Protein AF-A0A7M2GHW5-F1 (afdb_monomer_lite)

Organism: Sphingobium fuliginis (strain ATCC 27551) (NCBI:txid336203)

Secondary structure (DSSP, 8-state):
--SSHHHHTTS--BTTB-HHHHHHHHHTTS--S-HHHHHHHHHHHHHHTT-----

pLDDT: mean 70.41, std 14.67, range [45.53, 89.31]

Sequence (55 aa):
MDRLLQLYGPWGEHPAHPVDDWKAEVANDDTRLGYWAWVASRADDAQNQVTPRPN

Radius of gyration: 14.99 Å; chains: 1; bounding box: 35×24×40 Å

Structure (mmCIF, N/CA/C/O backbone):
data_AF-A0A7M2GHW5-F1
#
_entry.id   AF-A0A7M2GHW5-F1
#
loop_
_atom_site.group_PDB
_atom_site.id
_atom_site.type_symbol
_atom_site.label_atom_id
_atom_site.label_alt_id
_atom_site.label_comp_id
_atom_site.label_asym_id
_atom_site.label_entity_id
_atom_site.label_seq_id
_atom_site.pdbx_PDB_ins_code
_atom_site.Cartn_x
_atom_site.Cartn_y
_atom_site.Cartn_z
_atom_site.occupancy
_atom_site.B_iso_or_equiv
_atom_site.auth_seq_id
_atom_site.auth_comp_id
_atom_site.auth_asym_id
_atom_site.auth_atom_id
_atom_site.pdbx_PDB_model_num
ATOM 1 N N . MET A 1 1 ? 0.644 -1.441 -26.146 1.00 51.44 1 MET A N 1
ATOM 2 C CA . MET A 1 1 ? 0.522 -0.784 -24.830 1.00 51.44 1 MET A CA 1
ATOM 3 C C . MET A 1 1 ? -0.439 -1.577 -23.945 1.00 51.44 1 MET A C 1
ATOM 5 O O . MET A 1 1 ? -1.402 -1.019 -23.456 1.00 51.44 1 MET A O 1
ATOM 9 N N . ASP A 1 2 ? -0.217 -2.887 -23.790 1.00 56.22 2 ASP A N 1
ATOM 10 C CA . ASP A 1 2 ? -1.114 -3.793 -23.050 1.00 56.22 2 ASP A CA 1
ATOM 11 C C . ASP A 1 2 ? -0.336 -5.092 -22.770 1.00 56.22 2 ASP A C 1
ATOM 13 O O . ASP A 1 2 ? -0.228 -5.955 -23.637 1.00 56.22 2 ASP A O 1
ATOM 17 N N . ARG A 1 3 ? 0.428 -5.141 -21.671 1.00 59.84 3 ARG A N 1
ATOM 18 C CA . ARG A 1 3 ? 1.190 -6.353 -21.287 1.00 59.84 3 ARG A CA 1
ATOM 19 C C . ARG A 1 3 ? 1.678 -6.346 -19.838 1.00 59.84 3 ARG A C 1
ATOM 21 O O . ARG A 1 3 ? 1.814 -7.404 -19.245 1.00 59.84 3 ARG A O 1
ATOM 28 N N . LEU A 1 4 ? 1.895 -5.167 -19.249 1.00 54.00 4 LEU A N 1
ATOM 29 C CA . LEU A 1 4 ? 2.346 -5.035 -17.855 1.00 54.00 4 LEU A CA 1
ATOM 30 C C . LEU A 1 4 ? 1.179 -5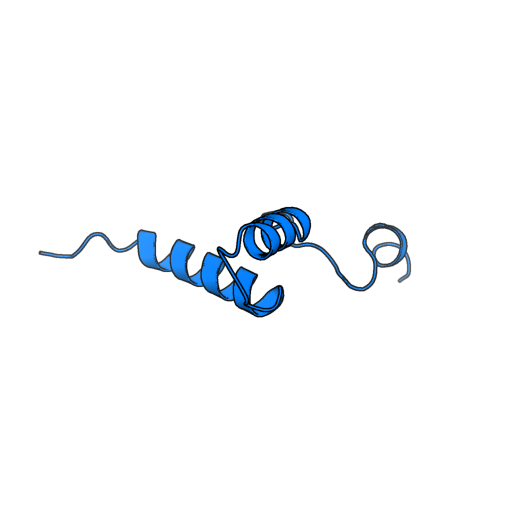.020 -16.848 1.00 54.00 4 LEU A C 1
ATOM 32 O O . LEU A 1 4 ? 1.263 -5.664 -15.808 1.00 54.00 4 LEU A O 1
ATOM 36 N N . LEU A 1 5 ? 0.042 -4.409 -17.205 1.00 54.78 5 LEU A N 1
ATOM 37 C CA . LEU A 1 5 ? -1.203 -4.468 -16.418 1.00 54.78 5 LEU A CA 1
ATOM 38 C C . LEU A 1 5 ? -1.795 -5.886 -16.333 1.00 54.78 5 LEU A C 1
ATOM 40 O O . LEU A 1 5 ? -2.475 -6.202 -15.364 1.00 54.78 5 LEU A O 1
ATOM 44 N N . GLN A 1 6 ? -1.517 -6.742 -17.321 1.00 56.44 6 GLN A N 1
ATOM 45 C CA . GLN A 1 6 ? -2.053 -8.105 -17.397 1.00 56.44 6 GLN A CA 1
ATOM 46 C C . GLN A 1 6 ? -1.261 -9.129 -16.559 1.00 56.44 6 GLN A C 1
ATOM 48 O O . GLN A 1 6 ? -1.786 -10.197 -16.265 1.00 56.44 6 GLN A O 1
ATOM 53 N N . LEU A 1 7 ? -0.019 -8.808 -16.170 1.00 53.72 7 LEU A N 1
ATOM 54 C CA . LEU A 1 7 ? 0.837 -9.665 -15.335 1.00 53.72 7 LEU A CA 1
ATOM 55 C C . LEU A 1 7 ? 0.904 -9.202 -13.871 1.00 53.72 7 LEU A C 1
ATOM 57 O O . LEU A 1 7 ? 1.011 -10.048 -12.991 1.00 53.72 7 LEU A O 1
ATOM 61 N N . TYR A 1 8 ? 0.808 -7.893 -13.607 1.00 53.69 8 TYR A N 1
ATOM 62 C CA . TYR A 1 8 ? 0.976 -7.325 -12.258 1.00 53.69 8 TYR A CA 1
ATOM 63 C C . TYR A 1 8 ? -0.222 -6.495 -11.752 1.00 53.69 8 TYR A C 1
ATOM 65 O O . TYR A 1 8 ? -0.259 -6.116 -10.585 1.00 53.69 8 TYR A O 1
ATOM 73 N N . GLY A 1 9 ? -1.235 -6.233 -12.589 1.00 51.19 9 GLY A N 1
ATOM 74 C CA . GLY A 1 9 ? -2.408 -5.431 -12.218 1.00 51.19 9 GLY A CA 1
ATOM 75 C C . GLY A 1 9 ? -2.104 -3.938 -11.986 1.00 51.19 9 GLY A C 1
ATOM 76 O O . GLY A 1 9 ? -0.948 -3.520 -11.994 1.00 51.19 9 GLY A O 1
ATOM 77 N N . PRO A 1 10 ? -3.128 -3.092 -11.754 1.00 53.94 10 PRO A N 1
ATOM 78 C CA . PRO A 1 10 ? -2.965 -1.662 -11.435 1.00 53.94 10 PRO A CA 1
ATOM 79 C C . PRO A 1 10 ? -2.261 -1.388 -10.085 1.00 53.94 10 PRO A C 1
ATOM 81 O O . PRO A 1 10 ? -2.120 -0.238 -9.679 1.00 53.94 10 PRO A O 1
ATOM 84 N N . TRP A 1 11 ? -1.800 -2.446 -9.416 1.00 54.28 11 TRP A N 1
ATOM 85 C CA . TRP A 1 11 ? -1.120 -2.490 -8.126 1.00 54.28 11 TRP A CA 1
ATOM 86 C C . TRP A 1 11 ? 0.325 -2.963 -8.316 1.00 54.28 11 TRP A C 1
ATOM 88 O O . TRP A 1 11 ? 0.776 -3.864 -7.617 1.00 54.28 11 TRP A O 1
ATOM 98 N N . GLY A 1 12 ? 1.014 -2.408 -9.321 1.00 58.31 12 GLY A N 1
ATOM 99 C CA . GLY A 1 12 ? 2.391 -2.766 -9.659 1.00 58.31 12 GLY A CA 1
ATOM 100 C C . GLY A 1 12 ? 3.274 -2.769 -8.414 1.00 58.31 12 GLY A C 1
ATOM 101 O O . GLY A 1 12 ? 3.499 -1.731 -7.797 1.00 58.31 12 GLY A O 1
ATOM 102 N N . GLU A 1 13 ? 3.712 -3.962 -8.037 1.00 57.06 13 GLU A N 1
ATOM 103 C CA . GLU A 1 13 ? 4.448 -4.215 -6.812 1.00 57.06 13 GLU A CA 1
ATOM 104 C C . GLU A 1 13 ? 5.893 -3.730 -6.958 1.00 57.06 13 GLU A C 1
ATOM 106 O O . GLU A 1 13 ? 6.543 -3.972 -7.981 1.00 57.06 13 GLU A O 1
ATOM 111 N N . HIS A 1 14 ? 6.408 -3.021 -5.952 1.00 64.25 14 HIS A N 1
ATOM 112 C CA . HIS A 1 14 ? 7.811 -2.633 -5.963 1.00 64.25 14 HIS A CA 1
ATOM 113 C C . HIS A 1 14 ? 8.666 -3.898 -5.772 1.00 64.25 14 HIS A C 1
ATOM 115 O O . HIS A 1 14 ? 8.494 -4.581 -4.764 1.00 64.25 14 HIS A O 1
ATOM 121 N N . PRO A 1 15 ? 9.624 -4.217 -6.665 1.00 69.56 15 PRO A N 1
ATOM 122 C CA . PRO A 1 15 ? 10.371 -5.478 -6.600 1.00 69.56 15 PRO A CA 1
ATOM 123 C C . PRO A 1 15 ? 11.201 -5.639 -5.316 1.00 69.56 15 PRO A C 1
ATOM 125 O O . PRO A 1 15 ? 11.575 -6.752 -4.967 1.00 69.56 15 PRO A O 1
ATOM 128 N N . ALA A 1 16 ? 11.487 -4.541 -4.610 1.00 69.06 16 ALA A N 1
ATOM 129 C CA . ALA A 1 16 ? 12.167 -4.557 -3.313 1.00 69.06 16 ALA A CA 1
ATOM 130 C C . ALA A 1 16 ? 11.215 -4.567 -2.099 1.00 69.06 16 ALA A C 1
ATOM 132 O O . ALA A 1 16 ? 11.655 -4.855 -0.992 1.00 69.06 16 ALA A O 1
ATOM 133 N N . HIS A 1 17 ? 9.936 -4.236 -2.291 1.00 75.69 17 HIS A N 1
ATOM 134 C CA . HIS A 1 17 ? 8.954 -4.078 -1.216 1.00 75.69 17 HIS A CA 1
ATOM 135 C C . HIS A 1 17 ? 7.607 -4.665 -1.652 1.00 75.69 17 HIS A C 1
ATOM 137 O O . HIS A 1 17 ? 6.707 -3.917 -2.066 1.00 75.69 17 HIS A O 1
ATOM 143 N N . PRO A 1 18 ? 7.480 -6.005 -1.613 1.00 79.06 18 PRO A N 1
ATOM 144 C CA . PRO A 1 18 ? 6.260 -6.667 -2.020 1.00 79.06 18 PRO A CA 1
ATOM 145 C C . PRO A 1 18 ? 5.096 -6.328 -1.088 1.00 79.06 18 PRO A C 1
ATOM 147 O O . PRO A 1 18 ? 5.277 -6.085 0.106 1.00 79.06 18 PRO A O 1
ATOM 150 N N . VAL A 1 19 ? 3.880 -6.311 -1.633 1.00 77.38 19 VAL A N 1
ATOM 151 C CA . VAL A 1 19 ? 2.653 -6.051 -0.867 1.00 77.38 19 VAL A CA 1
ATOM 152 C C . VAL A 1 19 ? 2.445 -7.144 0.182 1.00 77.38 19 VAL A C 1
ATOM 154 O O . VAL A 1 19 ? 1.837 -6.885 1.217 1.00 77.38 19 VAL A O 1
ATOM 157 N N . ASP A 1 20 ? 2.958 -8.352 -0.056 1.00 80.50 20 ASP A N 1
ATOM 158 C CA . ASP A 1 20 ? 2.909 -9.452 0.910 1.00 80.50 20 ASP A CA 1
ATOM 159 C C . ASP A 1 20 ? 3.682 -9.137 2.203 1.00 80.50 20 ASP A C 1
ATOM 161 O O . ASP A 1 20 ? 3.148 -9.356 3.288 1.00 80.50 20 ASP A O 1
ATOM 165 N N . ASP A 1 21 ? 4.864 -8.513 2.098 1.00 82.69 21 ASP A N 1
ATOM 166 C CA . ASP A 1 21 ? 5.674 -8.082 3.253 1.00 82.69 21 ASP A CA 1
ATOM 167 C C . ASP A 1 21 ? 4.928 -7.009 4.056 1.00 82.69 21 ASP A C 1
ATOM 169 O O . ASP A 1 21 ? 4.741 -7.135 5.265 1.00 82.69 21 ASP A O 1
ATOM 173 N N . TRP A 1 22 ? 4.357 -6.021 3.357 1.00 86.25 22 TRP A N 1
ATOM 174 C CA . TRP A 1 22 ? 3.492 -5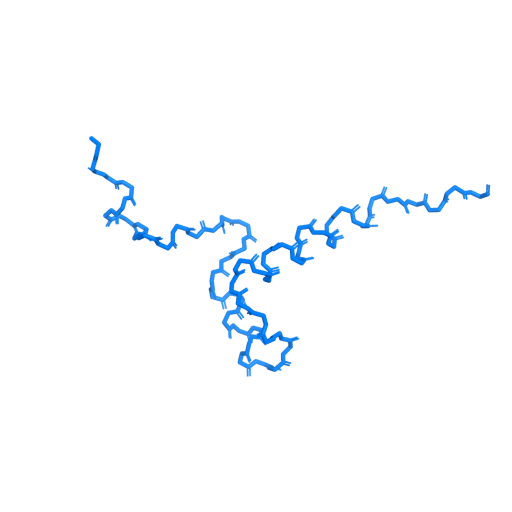.018 3.978 1.00 86.25 22 TRP A CA 1
ATOM 175 C C . TRP A 1 22 ? 2.291 -5.653 4.687 1.00 86.25 22 TRP A C 1
ATOM 177 O O . TRP A 1 22 ? 1.972 -5.297 5.818 1.00 86.25 22 TRP A O 1
ATOM 187 N N . LYS A 1 23 ? 1.612 -6.611 4.048 1.00 83.06 23 LYS A N 1
ATOM 188 C CA . LYS A 1 23 ? 0.456 -7.295 4.642 1.00 83.06 23 LYS A CA 1
ATOM 189 C C . LYS A 1 23 ? 0.848 -8.125 5.859 1.00 83.06 23 LYS A C 1
ATOM 191 O O . LYS A 1 23 ? 0.054 -8.180 6.797 1.00 83.06 23 LYS A O 1
ATOM 196 N N . ALA A 1 24 ? 2.024 -8.748 5.857 1.00 87.00 24 ALA A N 1
ATOM 197 C CA . ALA A 1 24 ? 2.550 -9.468 7.010 1.00 87.00 24 ALA A CA 1
ATOM 198 C C . ALA A 1 24 ? 2.810 -8.512 8.183 1.00 87.00 24 ALA A C 1
ATOM 200 O O . ALA A 1 24 ? 2.388 -8.798 9.300 1.00 87.00 24 ALA A O 1
ATOM 201 N N . GLU A 1 25 ? 3.400 -7.344 7.927 1.00 89.31 25 GLU A N 1
ATOM 202 C CA . GLU A 1 25 ? 3.629 -6.323 8.956 1.00 89.31 25 GLU A CA 1
ATOM 203 C C . GLU A 1 25 ? 2.324 -5.712 9.475 1.00 89.31 25 GLU A C 1
ATOM 205 O O . GLU A 1 25 ? 2.185 -5.480 10.674 1.00 89.31 25 GLU A O 1
ATOM 210 N N . VAL A 1 26 ? 1.321 -5.522 8.614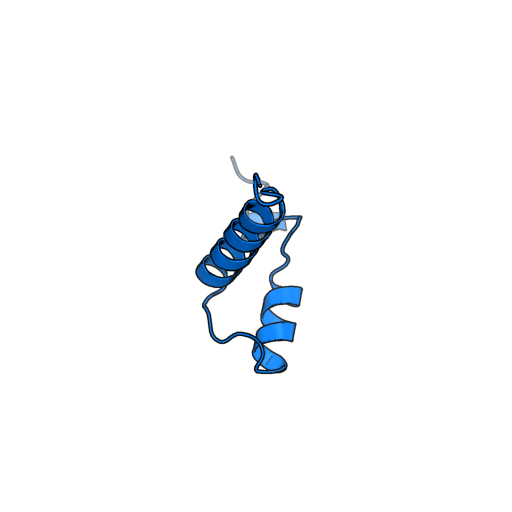 1.00 88.94 26 VAL A N 1
ATOM 211 C CA . VAL A 1 26 ? -0.015 -5.089 9.050 1.00 88.94 26 VAL A CA 1
ATOM 212 C C . VAL A 1 26 ? -0.699 -6.157 9.899 1.00 88.94 26 VAL A C 1
ATOM 214 O O . VAL A 1 26 ? -1.311 -5.835 10.916 1.00 88.94 26 VAL A O 1
ATOM 217 N N . ALA A 1 27 ? -0.594 -7.426 9.504 1.00 89.31 27 ALA A N 1
ATOM 218 C CA . ALA A 1 27 ? -1.170 -8.545 10.246 1.00 89.31 27 ALA A CA 1
ATOM 219 C C . ALA A 1 27 ? -0.471 -8.785 11.593 1.00 89.31 27 ALA A C 1
ATOM 221 O O . ALA A 1 27 ? -1.113 -9.247 12.532 1.00 89.31 27 ALA A O 1
ATOM 222 N N . ASN A 1 28 ? 0.819 -8.459 11.688 1.00 88.44 28 ASN A N 1
ATOM 223 C CA . ASN A 1 28 ? 1.601 -8.518 12.919 1.00 88.44 28 ASN A CA 1
ATOM 224 C C . ASN A 1 28 ? 1.434 -7.262 13.799 1.00 88.44 28 ASN A C 1
ATOM 226 O O . ASN A 1 28 ? 2.134 -7.123 14.798 1.00 88.44 28 ASN A O 1
ATOM 230 N N . ASP A 1 29 ? 0.528 -6.345 13.428 1.00 88.62 29 ASP A N 1
ATOM 231 C CA . ASP A 1 29 ? 0.312 -5.050 14.090 1.00 88.62 29 ASP A CA 1
ATOM 232 C C . ASP A 1 29 ? 1.554 -4.124 14.099 1.00 88.62 29 ASP A C 1
ATOM 234 O O . ASP A 1 29 ? 1.566 -3.108 14.797 1.00 88.62 29 ASP A O 1
ATOM 238 N N . ASP A 1 30 ? 2.568 -4.431 13.286 1.00 83.94 30 ASP A N 1
ATOM 239 C CA . ASP A 1 30 ? 3.843 -3.709 13.195 1.00 83.94 30 ASP A CA 1
ATOM 240 C C . ASP A 1 30 ? 3.687 -2.392 12.417 1.00 83.94 30 ASP A C 1
ATOM 242 O O . ASP A 1 30 ? 4.217 -1.345 12.794 1.00 83.94 30 ASP A O 1
ATOM 246 N N . THR A 1 31 ? 2.843 -2.399 11.378 1.00 84.81 31 THR A N 1
ATOM 247 C CA . THR A 1 31 ? 2.495 -1.194 10.619 1.00 84.81 31 THR A CA 1
ATOM 248 C C . THR A 1 31 ? 0.993 -1.072 10.380 1.00 84.81 31 THR A C 1
ATOM 250 O O . THR A 1 31 ? 0.304 -2.027 10.053 1.00 84.81 31 THR A O 1
ATOM 253 N N . ARG A 1 32 ? 0.443 0.136 10.520 1.00 88.81 32 ARG A N 1
ATOM 254 C CA . ARG A 1 32 ? -0.950 0.462 10.137 1.00 88.81 32 ARG A CA 1
ATOM 255 C C . ARG A 1 32 ? -1.019 1.430 8.953 1.00 88.81 32 ARG A C 1
ATOM 257 O O . ARG A 1 32 ? -2.084 1.955 8.635 1.00 88.81 32 ARG A O 1
ATOM 264 N N . LEU A 1 33 ? 0.121 1.702 8.322 1.00 86.69 33 LEU A N 1
ATOM 265 C CA . LEU A 1 33 ? 0.224 2.619 7.192 1.00 86.69 33 LEU A CA 1
ATOM 266 C C . LEU A 1 33 ? -0.334 1.964 5.926 1.00 86.69 33 LEU A C 1
ATOM 268 O O . LEU A 1 33 ? -0.202 0.760 5.742 1.00 86.69 33 LEU A O 1
ATOM 272 N N . GLY A 1 34 ? -0.930 2.749 5.025 1.00 85.50 34 GLY A N 1
ATOM 273 C CA . GLY A 1 34 ? -1.264 2.255 3.683 1.00 85.50 34 GLY A CA 1
ATOM 274 C C . GLY A 1 34 ? 0.002 1.919 2.883 1.00 85.50 34 GLY A C 1
ATOM 275 O O . GLY A 1 34 ? 1.025 2.567 3.092 1.00 85.50 34 GLY A O 1
ATOM 276 N N . TYR A 1 35 ? -0.068 0.965 1.944 1.00 83.00 35 TYR A N 1
ATOM 277 C CA . TYR A 1 35 ? 1.091 0.432 1.197 1.00 83.00 35 TYR A CA 1
ATOM 278 C C . TYR A 1 35 ? 2.095 1.502 0.728 1.00 83.00 35 TYR A C 1
ATOM 280 O O . TYR A 1 35 ? 3.275 1.408 1.034 1.00 83.00 35 TYR A O 1
ATOM 288 N N . TRP A 1 36 ? 1.645 2.575 0.067 1.00 79.50 36 TRP A N 1
ATOM 289 C CA . TRP A 1 36 ? 2.544 3.642 -0.402 1.00 79.50 36 TRP A CA 1
ATOM 290 C C . TRP A 1 36 ? 3.216 4.437 0.723 1.00 79.50 36 TRP A C 1
ATOM 292 O O . TRP A 1 36 ? 4.372 4.826 0.586 1.00 79.50 36 TRP A O 1
ATOM 302 N N . ALA A 1 37 ? 2.516 4.665 1.835 1.00 84.75 37 ALA A N 1
ATOM 303 C CA . ALA A 1 37 ? 3.091 5.321 3.008 1.00 84.75 37 ALA A CA 1
ATOM 304 C C . ALA A 1 37 ? 4.101 4.403 3.713 1.00 84.75 37 ALA A C 1
ATOM 306 O O . ALA A 1 37 ? 5.127 4.872 4.195 1.00 84.75 37 ALA A O 1
ATOM 307 N N . TRP A 1 38 ? 3.844 3.095 3.715 1.00 87.38 38 TRP A N 1
ATOM 308 C CA . TRP A 1 38 ? 4.785 2.096 4.208 1.00 87.38 38 TRP A CA 1
ATOM 309 C C . TRP A 1 38 ? 6.049 2.007 3.339 1.00 87.38 38 TRP A C 1
ATOM 311 O O . TRP A 1 38 ? 7.156 2.094 3.868 1.00 87.38 38 TRP A O 1
ATOM 321 N N . VAL A 1 39 ? 5.905 1.947 2.008 1.00 84.81 39 VAL A N 1
ATOM 322 C CA . VAL A 1 39 ? 7.047 1.980 1.076 1.00 84.81 39 VAL A CA 1
ATOM 323 C C . VAL A 1 39 ? 7.853 3.271 1.252 1.00 84.81 39 VAL A C 1
ATOM 325 O O . VAL A 1 39 ? 9.079 3.218 1.298 1.00 84.81 39 VAL A O 1
ATOM 328 N N . ALA A 1 40 ? 7.192 4.424 1.404 1.00 83.62 40 ALA A N 1
ATOM 329 C CA . ALA A 1 40 ? 7.870 5.695 1.664 1.00 83.62 40 ALA A CA 1
ATOM 330 C C . ALA A 1 40 ? 8.642 5.687 2.995 1.00 83.62 40 ALA A C 1
ATOM 332 O O . ALA A 1 40 ? 9.771 6.164 3.039 1.00 83.62 40 ALA A O 1
ATOM 333 N N . SER A 1 41 ? 8.079 5.096 4.054 1.00 84.94 41 SER A N 1
ATOM 334 C CA . SER A 1 41 ? 8.755 4.951 5.350 1.00 84.94 41 SER A CA 1
ATOM 335 C C . SER A 1 41 ? 9.990 4.049 5.266 1.00 84.94 41 SER A C 1
ATOM 337 O O . SER A 1 41 ? 11.013 4.367 5.862 1.00 84.94 41 SER A O 1
ATOM 339 N N . ARG A 1 42 ? 9.922 2.944 4.511 1.00 82.81 42 ARG A N 1
ATOM 340 C CA . ARG A 1 42 ? 11.073 2.055 4.265 1.00 82.81 42 ARG A CA 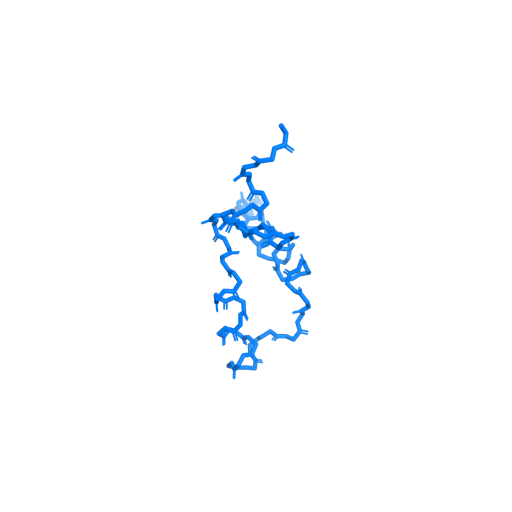1
ATOM 341 C C . ARG A 1 42 ? 12.142 2.735 3.404 1.00 82.81 42 ARG A C 1
ATOM 343 O O . ARG A 1 42 ? 13.330 2.537 3.636 1.00 82.81 42 ARG A O 1
ATOM 350 N N . ALA A 1 43 ? 11.732 3.544 2.427 1.00 79.12 43 ALA A N 1
ATOM 351 C CA . ALA A 1 43 ? 12.650 4.312 1.591 1.00 79.12 43 ALA A CA 1
ATOM 352 C C . ALA A 1 43 ? 13.377 5.411 2.386 1.00 79.12 43 ALA A C 1
ATOM 354 O O . ALA A 1 43 ? 14.570 5.610 2.177 1.00 79.12 43 ALA A O 1
ATOM 355 N N . ASP A 1 44 ? 12.684 6.089 3.305 1.00 73.81 44 ASP A N 1
ATOM 356 C CA . ASP A 1 44 ? 13.282 7.074 4.214 1.00 73.81 44 ASP A CA 1
ATOM 357 C C . ASP A 1 44 ? 14.251 6.413 5.207 1.00 73.81 44 ASP A C 1
ATOM 359 O O . ASP A 1 44 ? 15.391 6.858 5.339 1.00 73.81 44 ASP A O 1
ATOM 363 N N . ASP A 1 45 ? 13.864 5.281 5.808 1.00 67.75 45 ASP A N 1
ATOM 364 C CA . ASP A 1 4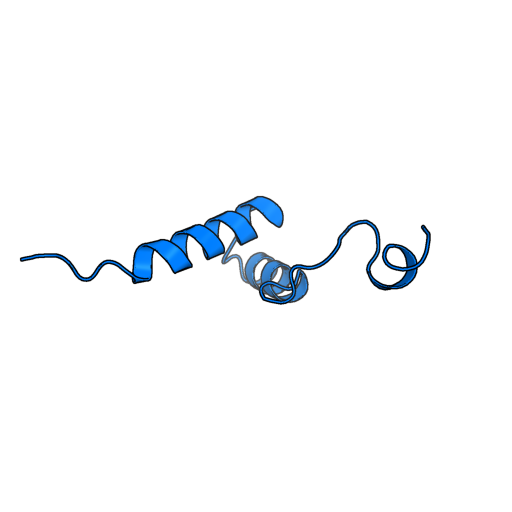5 ? 14.741 4.512 6.700 1.00 67.75 45 ASP A CA 1
ATOM 365 C C . ASP A 1 45 ? 16.022 4.046 5.982 1.00 67.75 45 ASP A C 1
ATOM 367 O O . ASP A 1 45 ? 17.132 4.225 6.490 1.00 67.75 45 ASP A O 1
ATOM 371 N N . ALA A 1 46 ? 15.895 3.575 4.735 1.00 64.81 46 ALA A N 1
ATOM 372 C CA . ALA A 1 46 ? 17.039 3.220 3.896 1.00 64.81 46 ALA A CA 1
ATOM 373 C C . ALA A 1 46 ? 17.975 4.411 3.609 1.00 64.81 46 ALA A C 1
ATOM 375 O O . ALA A 1 46 ? 19.180 4.211 3.444 1.00 64.81 46 ALA A O 1
ATOM 376 N N . GLN A 1 47 ? 17.461 5.646 3.562 1.00 58.84 47 GLN A N 1
ATOM 377 C CA . GLN A 1 47 ? 18.281 6.852 3.397 1.00 58.84 47 GLN A CA 1
ATOM 378 C C . GLN A 1 47 ? 18.872 7.363 4.717 1.00 58.84 47 GLN A C 1
ATOM 380 O O . GLN A 1 47 ? 19.982 7.899 4.725 1.00 58.84 47 GLN A O 1
ATOM 385 N N . ASN A 1 48 ? 18.194 7.144 5.843 1.00 54.12 48 ASN A N 1
ATOM 386 C CA . ASN A 1 48 ? 18.663 7.553 7.166 1.00 54.12 48 ASN A CA 1
ATOM 387 C C . ASN A 1 48 ? 19.819 6.673 7.694 1.00 54.12 48 ASN A C 1
ATOM 389 O O . ASN A 1 48 ? 20.657 7.135 8.468 1.00 54.12 48 ASN A O 1
ATOM 393 N N . GLN A 1 49 ? 19.947 5.429 7.222 1.00 54.59 49 GLN A N 1
ATOM 394 C CA . GLN A 1 49 ? 21.041 4.519 7.605 1.00 54.59 49 GLN A CA 1
ATOM 395 C C . GLN A 1 49 ? 22.416 4.870 6.985 1.00 54.59 49 GLN A C 1
ATOM 397 O O . GLN A 1 49 ? 23.417 4.248 7.340 1.00 54.59 49 GLN A O 1
ATOM 402 N N . VAL A 1 50 ? 22.514 5.864 6.084 1.00 53.22 50 VAL A N 1
ATOM 403 C CA . VAL A 1 50 ? 23.767 6.187 5.353 1.00 53.22 50 VAL A CA 1
ATOM 404 C C . VAL A 1 50 ? 24.499 7.427 5.885 1.00 53.22 50 VAL A C 1
ATOM 406 O O . VAL A 1 50 ? 25.531 7.809 5.338 1.00 53.22 50 VAL A O 1
ATOM 409 N N . THR A 1 51 ? 24.067 8.033 6.995 1.00 50.41 51 THR A N 1
ATOM 410 C CA . THR A 1 51 ? 24.876 9.091 7.631 1.00 50.41 51 THR A CA 1
ATOM 411 C C . THR A 1 51 ? 25.531 8.567 8.910 1.00 50.41 51 THR A C 1
ATOM 413 O O . THR A 1 51 ? 24.943 8.682 9.987 1.00 50.41 51 THR A O 1
ATOM 416 N N . PRO A 1 52 ? 26.761 8.010 8.864 1.00 50.44 52 PRO A N 1
ATOM 417 C CA . PRO A 1 52 ? 27.568 7.961 10.069 1.00 50.44 52 PRO A CA 1
ATOM 418 C C . PRO A 1 52 ? 27.749 9.409 10.525 1.00 50.44 52 PRO A C 1
ATOM 420 O O . PRO A 1 52 ? 28.227 10.252 9.765 1.00 50.44 52 PRO A O 1
ATOM 423 N N . ARG A 1 53 ? 27.299 9.700 11.749 1.00 45.53 53 ARG A N 1
ATOM 424 C CA . ARG A 1 53 ? 27.571 10.948 12.475 1.00 45.53 53 ARG A CA 1
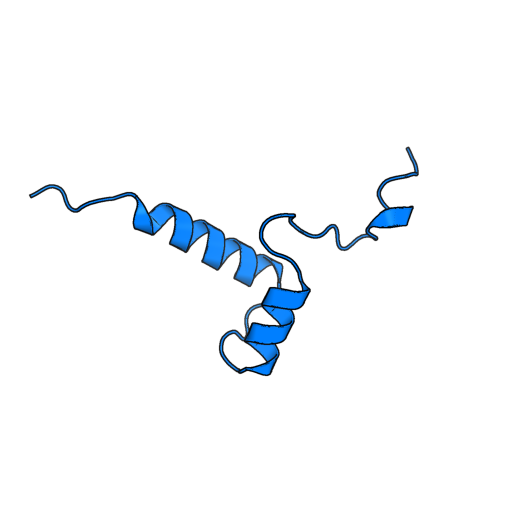ATOM 425 C C . ARG A 1 53 ? 28.959 11.496 12.101 1.00 45.53 53 ARG A C 1
ATOM 427 O O . ARG A 1 53 ? 29.945 10.825 12.414 1.00 45.53 53 ARG A O 1
ATOM 434 N N . PRO A 1 54 ? 29.075 12.692 11.498 1.00 52.94 54 PRO A N 1
ATOM 435 C CA . PRO A 1 54 ? 30.328 13.412 11.565 1.00 52.94 54 PRO A CA 1
ATOM 436 C C . PRO A 1 54 ? 30.504 13.913 13.005 1.00 52.94 54 PRO A C 1
ATOM 438 O O . PRO A 1 54 ? 29.574 14.455 13.604 1.00 52.94 54 PRO A O 1
ATOM 441 N N . ASN A 1 55 ? 31.684 13.610 13.543 1.00 52.19 55 ASN A N 1
ATOM 442 C CA . ASN A 1 55 ? 32.182 13.915 14.884 1.00 52.19 55 ASN A CA 1
ATOM 443 C C . ASN A 1 55 ? 32.247 15.416 15.188 1.00 52.19 55 ASN A C 1
ATOM 445 O O . ASN A 1 55 ? 32.703 16.165 14.296 1.00 52.19 55 ASN A O 1
#

Foldseek 3Di:
DDDQCVPQNVCNADPVHGVVNVVVCVVVVNDPDDRVVVVVVVVVVVVVVPDDDDD